Protein AF-A0A7R9HH62-F1 (afdb_monomer_lite)

Organism: Timema poppense (NCBI:txid170557)

pLDDT: mean 70.47, std 18.26, range [34.78, 95.31]

InterPro domains:
  IPR001128 Cytochrome P450 [PF00067] (68-140)
  IPR036396 Cytochrome P450 superfamily [G3DSA:1.10.630.10] (9-141)
  IPR036396 Cytochrome P450 superfamily [SSF48264] (24-140)
  IPR050476 Insect Cytochrome P450 Detoxification [PTHR24292] (69-139)

Sequence (141 aa):
IREQEAWSRDQIQPIAALYYHVSLTTQGSIEMKDLMAKYGTDVIGTCAFGLQFNSLNNPDSEFRAMGQMTDDLLAAQCFVFFLAGFETSSSTISSCLYELALNPEIQERLREEVDTVLHKYKGTITYEAIQEMDYLGRAID

Secondary structure (DSSP, 8-state):
--SSS-S-TTTHHHHHHHHHHHHHHTSS---HHHHHHHHHHHHHHHHHH-----GGG-TT-THHHHTTS-HHHHHHHHHHHHHHHHHHHHHHHHHHHHHHHH-HHHHHHHHHHHHHHHHHTTT---HHHHHT-HHHHHHH-

Structure (mmCIF, N/CA/C/O backbone):
data_AF-A0A7R9HH62-F1
#
_entry.id   AF-A0A7R9HH62-F1
#
loop_
_atom_site.group_PDB
_atom_site.id
_atom_site.type_symbol
_atom_site.label_atom_id
_atom_site.label_alt_id
_atom_site.label_comp_id
_atom_site.label_asym_id
_atom_site.label_entity_id
_atom_site.label_seq_id
_atom_site.pdbx_PDB_ins_code
_atom_site.Cartn_x
_atom_site.Cartn_y
_atom_site.Cartn_z
_atom_site.occupancy
_atom_site.B_iso_or_equiv
_atom_site.auth_seq_id
_atom_site.auth_comp_id
_atom_site.auth_asym_id
_atom_site.auth_atom_id
_atom_site.pdbx_PDB_model_num
ATOM 1 N N . ILE A 1 1 ? -16.121 -17.027 21.654 1.00 43.50 1 ILE A N 1
ATOM 2 C CA . ILE A 1 1 ? -17.333 -17.883 21.508 1.00 43.50 1 ILE A CA 1
ATOM 3 C C . ILE A 1 1 ? -18.646 -17.135 21.832 1.00 43.50 1 ILE A C 1
ATOM 5 O O . ILE A 1 1 ? -19.691 -17.756 21.766 1.00 43.50 1 ILE A O 1
ATOM 9 N N . ARG A 1 2 ? -18.689 -15.813 22.097 1.00 34.78 2 ARG A N 1
ATOM 10 C CA . ARG A 1 2 ? -19.992 -15.153 22.364 1.00 34.78 2 ARG A CA 1
ATOM 11 C C . ARG A 1 2 ? -20.339 -13.863 21.612 1.00 34.78 2 ARG A C 1
ATOM 13 O O . ARG A 1 2 ? -21.420 -13.351 21.842 1.00 34.78 2 ARG A O 1
ATOM 20 N N . GLU A 1 3 ? -19.536 -13.412 20.649 1.00 39.69 3 GLU A N 1
ATOM 21 C CA . GLU A 1 3 ? -19.870 -12.203 19.860 1.00 39.69 3 GLU A CA 1
ATOM 22 C C . GLU A 1 3 ? -19.831 -12.405 18.334 1.00 39.69 3 GLU A C 1
ATOM 24 O O . GLU A 1 3 ? -19.909 -11.449 17.576 1.00 39.69 3 GLU A O 1
ATOM 29 N N . GLN A 1 4 ? -19.781 -13.653 17.852 1.00 41.59 4 GLN A N 1
ATOM 30 C CA . GLN A 1 4 ? -19.788 -13.949 16.407 1.00 41.59 4 GLN A CA 1
ATOM 31 C C . GLN A 1 4 ? -21.182 -14.233 15.808 1.00 41.59 4 GLN A C 1
ATOM 33 O O . GLN A 1 4 ? -21.279 -14.550 14.628 1.00 41.59 4 GLN A O 1
ATOM 38 N N . GLU A 1 5 ? -22.276 -14.119 16.568 1.00 41.59 5 GLU A N 1
ATOM 39 C CA . GLU A 1 5 ? -23.610 -14.558 16.104 1.00 41.59 5 GLU A CA 1
ATOM 40 C C . GLU A 1 5 ? -24.536 -13.444 15.574 1.00 41.59 5 GLU A C 1
ATOM 42 O O . GLU A 1 5 ? -25.686 -13.724 15.245 1.00 41.59 5 GLU A O 1
ATOM 47 N N . ALA A 1 6 ? -24.069 -12.197 15.437 1.00 39.41 6 ALA A N 1
ATOM 48 C CA . ALA A 1 6 ? -24.933 -11.072 15.039 1.00 39.41 6 ALA A CA 1
ATOM 49 C C . ALA A 1 6 ? -24.849 -10.653 13.556 1.00 39.41 6 ALA A C 1
ATOM 51 O O . ALA A 1 6 ? -25.633 -9.812 13.120 1.00 39.41 6 ALA A O 1
ATOM 52 N N . TRP A 1 7 ? -23.937 -11.217 12.761 1.00 42.06 7 TRP A N 1
ATOM 53 C CA . TRP A 1 7 ? -23.758 -10.793 11.369 1.00 42.06 7 TRP A CA 1
ATOM 54 C C . TRP A 1 7 ? -24.582 -11.674 10.417 1.00 42.06 7 TRP A C 1
ATOM 56 O O . TRP A 1 7 ? -24.481 -12.901 10.418 1.00 42.06 7 TRP A O 1
ATOM 66 N N . SER A 1 8 ? -25.448 -11.035 9.626 1.00 39.56 8 SER A N 1
ATOM 67 C CA . SER A 1 8 ? -26.341 -11.679 8.656 1.00 39.56 8 SER A CA 1
ATOM 68 C C . SER A 1 8 ? -25.558 -12.538 7.654 1.00 39.56 8 SER A C 1
ATOM 70 O O . SER A 1 8 ? -24.602 -12.072 7.031 1.00 39.56 8 SER A O 1
ATOM 72 N N . ARG A 1 9 ? -25.986 -13.798 7.483 1.00 43.72 9 ARG A N 1
ATOM 73 C CA . ARG A 1 9 ? -25.296 -14.852 6.711 1.00 43.72 9 ARG A CA 1
ATOM 74 C C . ARG A 1 9 ? -25.053 -14.522 5.231 1.00 43.72 9 ARG A C 1
ATOM 76 O O . ARG A 1 9 ? -24.208 -15.171 4.621 1.00 43.72 9 ARG A O 1
ATOM 83 N N . ASP A 1 10 ? -25.709 -13.501 4.685 1.00 43.94 10 ASP A N 1
ATOM 84 C CA . ASP A 1 10 ? -25.603 -13.134 3.268 1.00 43.94 10 ASP A CA 1
ATOM 85 C C . ASP A 1 10 ? -24.499 -12.101 2.961 1.00 43.94 10 ASP A C 1
ATOM 87 O O . ASP A 1 10 ? -24.127 -11.945 1.801 1.00 43.94 10 ASP A O 1
ATOM 91 N N . GLN A 1 11 ? -23.911 -11.432 3.967 1.00 45.62 11 GLN A N 1
ATOM 92 C CA . GLN A 1 11 ? -22.804 -10.471 3.762 1.00 45.62 11 GLN A CA 1
ATOM 93 C C . GLN A 1 11 ? -21.408 -11.016 4.121 1.00 45.62 11 GLN A C 1
ATOM 95 O O . GLN A 1 11 ? -20.400 -10.369 3.848 1.00 45.62 11 GLN A O 1
ATOM 100 N N . ILE A 1 12 ? -21.325 -12.218 4.700 1.00 44.75 12 ILE A N 1
ATOM 101 C CA . ILE A 1 12 ? -20.078 -12.774 5.260 1.00 44.75 12 ILE A CA 1
ATOM 102 C C . ILE A 1 12 ? -19.216 -13.488 4.205 1.00 44.75 12 ILE A C 1
ATOM 104 O O . ILE A 1 12 ? -18.002 -13.577 4.368 1.00 44.75 12 ILE A O 1
ATOM 108 N N . GLN A 1 13 ? -19.803 -13.976 3.108 1.00 45.28 13 GLN A N 1
ATOM 109 C CA . GLN A 1 13 ? -19.089 -14.773 2.097 1.00 45.28 13 GLN A CA 1
ATOM 110 C C . GLN A 1 13 ? -17.816 -14.091 1.536 1.00 45.28 13 GLN A C 1
ATOM 112 O O . GLN A 1 13 ? -16.769 -14.738 1.552 1.00 45.28 13 GLN A O 1
ATOM 117 N N . PRO A 1 14 ? -17.828 -12.813 1.098 1.00 46.41 14 PRO A N 1
ATOM 118 C CA . PRO A 1 14 ? -16.629 -12.189 0.532 1.00 46.41 14 PRO A CA 1
ATOM 119 C C . PRO A 1 14 ? -15.567 -11.827 1.583 1.00 46.41 14 PRO A C 1
ATOM 121 O O . PRO A 1 14 ? -14.381 -12.014 1.328 1.00 46.41 14 PRO A O 1
ATOM 124 N N . ILE A 1 15 ? -15.960 -11.372 2.780 1.00 44.81 15 ILE A N 1
ATOM 125 C CA . ILE A 1 15 ? -15.006 -10.984 3.838 1.00 44.81 15 ILE A CA 1
ATOM 126 C C . ILE A 1 15 ? -14.360 -12.220 4.468 1.00 44.81 15 ILE A C 1
ATOM 128 O O . ILE A 1 15 ? -13.151 -12.240 4.680 1.00 44.81 15 ILE A O 1
ATOM 132 N N . ALA A 1 16 ? -15.127 -13.287 4.709 1.00 46.88 16 ALA A N 1
ATOM 133 C CA . ALA A 1 16 ? -14.577 -14.546 5.200 1.00 46.88 16 ALA A CA 1
ATOM 134 C C . ALA A 1 16 ? -13.668 -15.215 4.160 1.00 46.88 16 ALA A C 1
ATOM 136 O O . ALA A 1 16 ? -12.654 -15.792 4.538 1.00 46.88 16 ALA A O 1
ATOM 137 N N . ALA A 1 17 ? -13.978 -15.101 2.863 1.00 45.88 17 ALA A N 1
ATOM 138 C CA . ALA A 1 17 ? -13.102 -15.578 1.794 1.00 45.88 17 ALA A CA 1
ATOM 139 C C . ALA A 1 17 ? -11.808 -14.760 1.698 1.00 45.88 17 ALA A C 1
ATOM 141 O O . ALA A 1 17 ? -10.740 -15.346 1.547 1.00 45.88 17 ALA A O 1
ATOM 142 N N . LEU A 1 18 ? -11.872 -13.433 1.854 1.00 52.25 18 LEU A N 1
ATOM 143 C CA . LEU A 1 18 ? -10.687 -12.575 1.899 1.00 52.25 18 LEU A CA 1
ATOM 144 C C . LEU A 1 18 ? -9.837 -12.865 3.144 1.00 52.25 18 LEU A C 1
ATOM 146 O O . LEU A 1 18 ? -8.628 -13.026 3.032 1.00 52.25 18 LEU A O 1
ATOM 150 N N . TYR A 1 19 ? -10.462 -13.030 4.312 1.00 53.72 19 TYR A N 1
ATOM 151 C CA . TYR A 1 19 ? -9.787 -13.407 5.555 1.00 53.72 19 TYR A CA 1
ATOM 152 C C . TYR A 1 19 ? -9.170 -14.807 5.473 1.00 53.72 19 TYR A C 1
ATOM 154 O O . TYR A 1 19 ? -8.061 -15.018 5.957 1.00 53.72 19 TYR A O 1
ATOM 162 N N . TYR A 1 20 ? -9.857 -15.759 4.835 1.00 48.59 20 TYR A N 1
ATOM 163 C CA . TYR A 1 20 ? -9.355 -17.113 4.615 1.00 48.59 20 TYR A CA 1
ATOM 164 C C . TYR A 1 20 ? -8.240 -17.137 3.570 1.00 48.59 20 TYR A C 1
ATOM 166 O O . TYR A 1 20 ? -7.252 -17.825 3.776 1.00 48.59 20 TYR A O 1
ATOM 174 N N . HIS A 1 21 ? -8.322 -16.349 2.495 1.00 46.66 21 HIS A N 1
ATOM 175 C CA . HIS A 1 21 ? -7.227 -16.197 1.538 1.00 46.66 21 HIS A CA 1
ATOM 176 C C . HIS A 1 21 ? -6.022 -15.511 2.166 1.00 46.66 21 HIS A C 1
ATOM 178 O O . HIS A 1 21 ? -4.922 -16.033 2.036 1.00 46.66 21 HIS A O 1
ATOM 184 N N . VAL A 1 22 ? -6.204 -14.432 2.925 1.00 51.75 22 VAL A N 1
ATOM 185 C CA . VAL A 1 22 ? -5.119 -13.818 3.699 1.00 51.75 22 VAL A CA 1
ATOM 186 C C . VAL A 1 22 ? -4.549 -14.836 4.689 1.00 51.75 22 VAL A C 1
ATOM 188 O O . VAL A 1 22 ? -3.343 -15.037 4.687 1.00 51.75 22 VAL A O 1
ATOM 191 N N . SER A 1 23 ? -5.377 -15.570 5.440 1.00 43.53 23 SER A N 1
ATOM 192 C CA . SER A 1 23 ? -4.951 -16.625 6.384 1.00 43.53 23 SER A CA 1
ATOM 193 C C . SER A 1 23 ? -4.221 -17.804 5.714 1.00 43.53 23 SER A C 1
ATOM 195 O O . SER A 1 23 ? -3.262 -18.332 6.268 1.00 43.53 23 SER A O 1
ATOM 197 N N . LEU A 1 24 ? -4.636 -18.218 4.512 1.00 48.47 24 LEU A N 1
ATOM 198 C CA . LEU A 1 24 ? -3.985 -19.271 3.723 1.00 48.47 24 LEU A CA 1
ATOM 199 C C . LEU A 1 24 ? -2.682 -18.795 3.072 1.00 48.47 24 LEU A C 1
ATOM 201 O O . LEU A 1 24 ? -1.751 -19.580 2.926 1.00 48.47 24 LEU A O 1
ATOM 205 N N . THR A 1 25 ? -2.603 -17.516 2.703 1.00 50.06 25 THR A N 1
ATOM 206 C CA . THR A 1 25 ? -1.368 -16.888 2.203 1.00 50.06 25 THR A CA 1
ATOM 207 C C . THR A 1 25 ? -0.389 -16.613 3.355 1.00 50.06 25 THR A C 1
ATOM 209 O O . THR A 1 25 ? 0.817 -16.560 3.141 1.00 50.06 25 THR A O 1
ATOM 212 N N . THR A 1 26 ? -0.892 -16.497 4.591 1.00 52.53 26 THR A N 1
ATOM 213 C CA . THR A 1 26 ? -0.137 -16.231 5.831 1.00 52.53 26 THR A CA 1
ATOM 214 C C . THR A 1 26 ? 0.052 -17.486 6.685 1.00 52.53 26 THR A C 1
ATOM 216 O O . THR A 1 26 ? -0.011 -17.456 7.914 1.00 52.53 26 THR A O 1
ATOM 219 N N . GLN A 1 27 ? 0.325 -18.623 6.045 1.00 39.84 27 GLN A N 1
ATOM 220 C CA . GLN A 1 27 ? 0.676 -19.864 6.735 1.00 39.84 27 GLN A CA 1
ATOM 221 C C . GLN A 1 27 ? 2.129 -19.791 7.272 1.00 39.84 27 GLN A C 1
ATOM 223 O O . GLN A 1 27 ? 3.006 -20.521 6.824 1.00 39.84 27 GLN A O 1
ATOM 228 N N . GLY A 1 28 ? 2.413 -18.866 8.199 1.00 61.72 28 GLY A N 1
ATOM 229 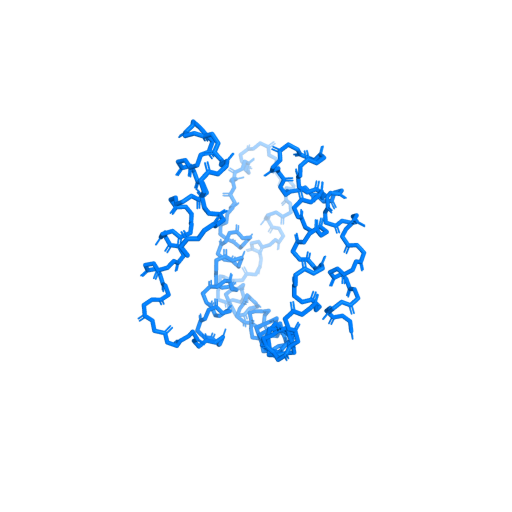C CA . GLY A 1 28 ? 3.738 -18.655 8.801 1.00 61.72 28 GLY A CA 1
ATOM 230 C C . GLY A 1 28 ? 4.079 -17.188 9.091 1.00 61.72 28 GLY A C 1
ATOM 231 O O . GLY A 1 28 ? 3.319 -16.281 8.761 1.00 61.72 28 GLY A O 1
ATOM 232 N N . SER A 1 29 ? 5.237 -16.955 9.724 1.00 57.53 29 SER A N 1
ATOM 233 C CA . SER A 1 29 ? 5.806 -15.615 9.926 1.00 57.53 29 SER A CA 1
ATOM 234 C C . SER A 1 29 ? 5.944 -14.885 8.588 1.00 57.53 29 SER A C 1
ATOM 236 O O . SER A 1 29 ? 6.607 -15.393 7.685 1.00 57.53 29 SER A O 1
ATOM 238 N N . ILE A 1 30 ? 5.343 -13.702 8.464 1.00 68.88 30 ILE A N 1
ATOM 239 C CA . ILE A 1 30 ? 5.460 -12.866 7.266 1.00 68.88 30 ILE A CA 1
ATOM 240 C C . ILE A 1 30 ? 6.813 -12.157 7.312 1.00 68.88 30 ILE A C 1
ATOM 242 O O . ILE A 1 30 ? 7.059 -11.339 8.199 1.00 68.88 30 ILE A O 1
ATOM 246 N N . GLU A 1 31 ? 7.692 -12.452 6.356 1.00 77.00 31 GLU A N 1
ATOM 247 C CA . GLU A 1 31 ? 8.891 -11.644 6.160 1.00 77.00 31 GLU A CA 1
ATOM 248 C C . GLU A 1 31 ? 8.523 -10.401 5.341 1.00 77.00 31 GLU A C 1
ATOM 250 O O . GLU A 1 31 ? 8.228 -10.486 4.148 1.00 77.00 31 GLU A O 1
ATOM 255 N N . MET A 1 32 ? 8.554 -9.229 5.978 1.00 74.38 32 MET A N 1
ATOM 256 C CA . MET A 1 32 ? 8.173 -7.962 5.337 1.00 74.38 32 MET A CA 1
ATOM 257 C C . MET A 1 32 ? 9.004 -7.658 4.086 1.00 74.38 32 MET A C 1
ATOM 259 O O . MET A 1 32 ? 8.475 -7.124 3.114 1.00 74.38 32 MET A O 1
ATOM 263 N N . LYS A 1 33 ? 10.277 -8.072 4.078 1.00 71.12 33 LYS A N 1
ATOM 264 C CA . LYS A 1 33 ? 11.175 -7.929 2.926 1.00 71.12 33 LYS A CA 1
ATOM 265 C C . LYS A 1 33 ? 10.720 -8.761 1.730 1.00 71.12 33 LYS A C 1
ATOM 267 O O . LYS A 1 33 ? 10.741 -8.271 0.611 1.00 71.12 33 LYS A O 1
ATOM 272 N N . ASP A 1 34 ? 10.270 -9.992 1.938 1.00 75.25 34 ASP A N 1
ATOM 273 C CA . ASP A 1 34 ? 9.755 -10.815 0.841 1.00 75.25 34 ASP A CA 1
ATOM 274 C C . ASP A 1 34 ? 8.418 -10.260 0.315 1.00 75.25 34 ASP A C 1
ATOM 276 O O . ASP A 1 34 ? 8.213 -10.134 -0.893 1.00 75.25 34 ASP A O 1
ATOM 280 N N . LEU A 1 35 ? 7.533 -9.823 1.219 1.00 74.94 35 LEU A N 1
ATOM 281 C CA . LEU A 1 35 ? 6.243 -9.233 0.853 1.00 74.94 35 LEU A CA 1
ATOM 282 C C . LEU A 1 35 ? 6.402 -7.949 0.023 1.00 74.94 35 LEU A C 1
ATOM 284 O O . LEU A 1 35 ? 5.752 -7.788 -1.009 1.00 74.94 35 LEU A O 1
ATOM 288 N N . MET A 1 36 ? 7.277 -7.041 0.452 1.00 75.06 36 MET A N 1
ATOM 289 C CA . MET A 1 36 ? 7.509 -5.779 -0.252 1.00 75.06 36 MET A CA 1
ATOM 290 C C . MET A 1 36 ? 8.300 -5.963 -1.540 1.00 75.06 36 MET A C 1
ATOM 292 O O . MET A 1 36 ? 8.099 -5.198 -2.481 1.00 75.06 36 MET A O 1
ATOM 296 N N . ALA A 1 37 ? 9.142 -6.996 -1.625 1.00 72.06 37 ALA A N 1
ATOM 297 C CA . ALA A 1 37 ? 9.817 -7.332 -2.867 1.00 72.06 37 ALA A CA 1
ATOM 298 C C . ALA A 1 37 ? 8.809 -7.809 -3.921 1.00 72.06 37 ALA A C 1
ATOM 300 O O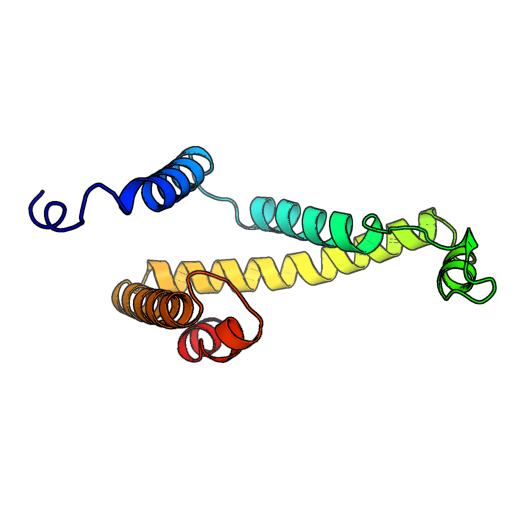 . ALA A 1 37 ? 8.857 -7.358 -5.066 1.00 72.06 37 ALA A O 1
ATOM 301 N N . LYS A 1 38 ? 7.847 -8.652 -3.526 1.00 72.69 38 LYS A N 1
ATOM 302 C CA . LYS A 1 38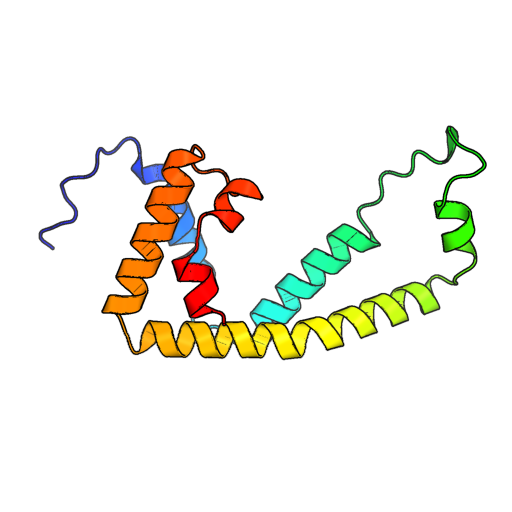 ? 6.735 -9.082 -4.389 1.00 72.69 38 LYS A CA 1
ATOM 303 C C . LYS A 1 38 ? 5.862 -7.898 -4.809 1.00 72.69 38 LYS A C 1
ATOM 305 O O . LYS A 1 38 ? 5.679 -7.679 -6.000 1.00 72.69 38 LYS A O 1
ATOM 310 N N . TYR A 1 39 ? 5.428 -7.073 -3.853 1.00 72.69 39 TYR A N 1
ATOM 311 C CA . TYR A 1 39 ? 4.621 -5.881 -4.135 1.00 72.69 39 TYR A CA 1
ATOM 312 C C . TYR A 1 39 ? 5.332 -4.882 -5.063 1.00 72.69 39 TYR A C 1
ATOM 314 O O . TYR A 1 39 ? 4.759 -4.444 -6.057 1.00 72.69 39 TYR A O 1
ATOM 322 N N . GLY A 1 40 ? 6.596 -4.543 -4.787 1.00 74.88 40 GLY A N 1
ATOM 323 C CA . GLY A 1 40 ? 7.372 -3.632 -5.631 1.00 74.88 40 GLY A CA 1
ATOM 324 C C . GLY A 1 40 ? 7.588 -4.185 -7.042 1.00 74.88 40 GLY A C 1
ATOM 325 O O . GLY A 1 40 ? 7.533 -3.428 -8.011 1.00 74.88 40 GLY A O 1
ATOM 326 N N . THR A 1 41 ? 7.761 -5.505 -7.166 1.00 72.00 41 THR A N 1
ATOM 327 C CA . THR A 1 41 ? 7.851 -6.181 -8.466 1.00 72.00 41 THR A CA 1
ATOM 328 C C . THR A 1 41 ? 6.532 -6.088 -9.231 1.00 72.00 41 THR A C 1
ATOM 330 O O . THR A 1 41 ? 6.562 -5.787 -10.419 1.00 72.00 41 THR A O 1
ATOM 333 N N . ASP A 1 42 ? 5.383 -6.260 -8.575 1.00 67.00 42 ASP A N 1
ATOM 334 C CA . ASP A 1 42 ? 4.065 -6.148 -9.216 1.00 67.00 42 ASP A CA 1
ATOM 335 C C . ASP A 1 42 ? 3.746 -4.710 -9.658 1.00 67.00 42 ASP A C 1
ATOM 337 O O . ASP A 1 42 ? 3.229 -4.498 -10.759 1.00 67.00 42 ASP A O 1
ATOM 341 N N . VAL A 1 43 ? 4.095 -3.707 -8.842 1.00 68.81 43 VAL A N 1
ATOM 342 C CA . VAL A 1 43 ? 3.919 -2.282 -9.182 1.00 68.81 43 VAL A CA 1
ATOM 343 C C . VAL A 1 43 ? 4.770 -1.907 -10.393 1.00 68.81 43 VAL A C 1
ATOM 345 O O . VAL A 1 43 ? 4.268 -1.313 -11.347 1.00 68.81 43 VAL A O 1
ATOM 348 N N . ILE A 1 44 ? 6.049 -2.286 -10.396 1.00 70.81 44 ILE A N 1
ATOM 349 C CA . ILE A 1 44 ? 6.947 -2.022 -11.527 1.00 70.81 44 ILE A CA 1
ATOM 350 C C . ILE A 1 44 ? 6.526 -2.838 -12.742 1.00 70.81 44 ILE A C 1
ATOM 352 O O . ILE A 1 44 ? 6.497 -2.304 -13.844 1.00 70.81 44 ILE A O 1
ATOM 356 N N . GLY A 1 45 ? 6.140 -4.098 -12.548 1.00 65.44 45 GLY A N 1
ATOM 357 C CA . GLY A 1 45 ? 5.608 -4.969 -13.587 1.00 65.44 45 GLY A CA 1
ATOM 358 C C . GLY A 1 45 ? 4.422 -4.330 -14.306 1.00 65.44 45 GLY A C 1
ATOM 359 O O . GLY A 1 45 ? 4.399 -4.238 -15.532 1.00 65.44 45 GLY A O 1
ATOM 360 N N . THR A 1 46 ? 3.476 -3.804 -13.533 1.00 67.62 46 THR A N 1
ATOM 361 C CA . THR A 1 46 ? 2.268 -3.158 -14.051 1.00 67.62 46 THR A CA 1
ATOM 362 C C . THR A 1 46 ? 2.572 -1.815 -14.716 1.00 67.62 46 THR A C 1
ATOM 364 O O . THR A 1 46 ? 2.041 -1.539 -15.784 1.00 67.62 46 THR A O 1
ATOM 367 N N . CYS A 1 47 ? 3.437 -0.977 -14.145 1.00 59.94 47 CYS A N 1
ATOM 368 C CA . CYS A 1 47 ? 3.712 0.354 -14.698 1.00 59.94 47 CYS A CA 1
ATOM 369 C C . CYS A 1 47 ? 4.710 0.340 -15.870 1.00 59.94 47 CYS A C 1
ATOM 371 O O . CYS A 1 47 ? 4.539 1.095 -16.823 1.00 59.94 47 CYS A O 1
ATOM 373 N N . ALA A 1 48 ? 5.747 -0.502 -15.813 1.00 61.12 48 ALA A N 1
ATOM 374 C CA . ALA A 1 48 ? 6.787 -0.587 -16.841 1.00 61.12 48 ALA A CA 1
ATOM 375 C C . ALA A 1 48 ? 6.366 -1.466 -18.027 1.00 61.12 48 ALA A C 1
ATOM 377 O O . ALA A 1 48 ? 6.670 -1.129 -19.170 1.00 61.12 48 ALA A O 1
ATOM 378 N N . PHE A 1 49 ? 5.646 -2.569 -17.776 1.00 61.19 49 PHE A N 1
ATOM 379 C CA . PHE A 1 49 ? 5.222 -3.505 -18.826 1.00 61.19 49 PHE A CA 1
ATOM 380 C C . PHE A 1 49 ? 3.715 -3.455 -19.139 1.00 61.19 49 PHE A C 1
ATOM 382 O O . PHE A 1 49 ? 3.289 -4.027 -20.142 1.00 61.19 49 PHE A O 1
ATOM 389 N N . GLY A 1 50 ? 2.894 -2.739 -18.359 1.00 55.38 50 GLY A N 1
ATOM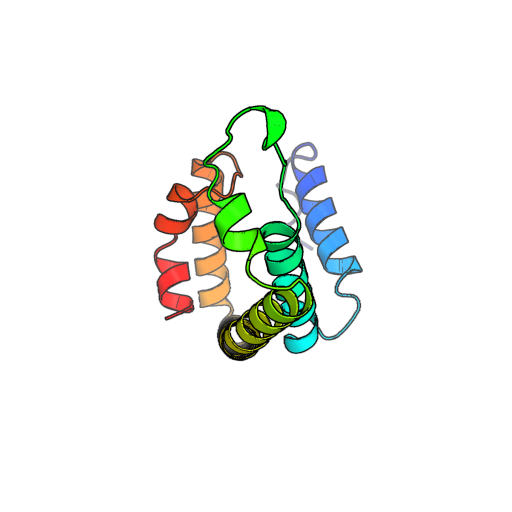 390 C CA . GLY A 1 50 ? 1.447 -2.581 -18.586 1.00 55.38 50 GLY A CA 1
ATOM 391 C C . GLY A 1 50 ? 1.071 -1.542 -19.646 1.00 55.38 50 GLY A C 1
ATOM 392 O O . GLY A 1 50 ? 0.186 -0.715 -19.434 1.00 55.38 50 GLY A O 1
ATOM 393 N N . LEU A 1 51 ? 1.722 -1.585 -20.809 1.00 49.84 51 LEU A N 1
ATOM 394 C CA . LEU A 1 51 ? 1.473 -0.660 -21.914 1.00 49.84 51 LEU A CA 1
ATOM 395 C C . LEU A 1 51 ? 0.491 -1.253 -22.941 1.00 49.84 51 LEU A C 1
ATOM 397 O O . LEU A 1 51 ? 0.783 -2.236 -23.621 1.00 49.84 51 LEU A O 1
ATOM 401 N N . GLN A 1 52 ? -0.667 -0.605 -23.118 1.00 49.62 52 GLN A N 1
ATOM 402 C CA . GLN A 1 52 ? -1.482 -0.737 -24.332 1.00 49.62 52 GLN A CA 1
ATOM 403 C C . GLN A 1 52 ? -0.897 0.167 -25.427 1.00 49.62 52 GLN A C 1
ATOM 405 O O . GLN A 1 52 ? -1.117 1.378 -25.459 1.00 49.62 52 GLN A O 1
ATOM 410 N N . PHE A 1 53 ? -0.137 -0.429 -26.345 1.00 42.59 53 PHE A N 1
ATOM 411 C CA . PHE A 1 53 ? 0.532 0.273 -27.440 1.00 42.59 53 PHE A CA 1
ATOM 412 C C . PHE A 1 53 ? -0.429 0.673 -28.563 1.00 42.59 53 PHE A C 1
ATOM 414 O O . PHE A 1 53 ? -0.559 -0.021 -29.566 1.00 42.59 53 PHE A O 1
ATOM 421 N N . ASN A 1 54 ? -1.057 1.844 -28.453 1.00 43.78 54 ASN A N 1
ATOM 422 C CA . ASN A 1 54 ? -1.821 2.443 -29.557 1.00 43.78 54 ASN A CA 1
ATOM 423 C C . ASN A 1 54 ? -0.937 3.320 -30.482 1.00 43.78 54 ASN A C 1
ATOM 425 O O . ASN A 1 54 ? -1.387 4.328 -31.025 1.00 43.78 54 ASN A O 1
ATOM 429 N N . SER A 1 55 ? 0.343 2.954 -30.656 1.00 43.38 55 SER A N 1
ATOM 430 C CA . SER A 1 55 ? 1.350 3.726 -31.418 1.00 43.38 55 SER A CA 1
ATOM 431 C C . SER A 1 55 ? 1.063 3.775 -32.931 1.00 43.38 55 SER A C 1
ATOM 433 O O . SER A 1 55 ? 1.579 4.631 -33.643 1.00 43.38 55 SER A O 1
ATOM 435 N N . LEU A 1 56 ? 0.163 2.911 -33.419 1.00 47.16 56 LEU A N 1
ATOM 436 C CA . LEU A 1 56 ? -0.356 2.959 -34.790 1.00 47.16 56 LEU A CA 1
ATOM 437 C C . LEU A 1 56 ? -1.143 4.247 -35.099 1.00 47.16 56 LEU A C 1
ATOM 439 O O . LEU A 1 56 ? -1.220 4.626 -36.263 1.00 47.16 56 LEU A O 1
ATOM 443 N N . ASN A 1 57 ? -1.699 4.927 -34.086 1.00 51.78 57 ASN A N 1
ATOM 444 C CA . ASN A 1 57 ? -2.584 6.084 -34.271 1.00 51.78 57 ASN A CA 1
ATOM 445 C C . ASN A 1 57 ? -1.955 7.445 -33.916 1.00 51.78 57 ASN A C 1
ATOM 447 O O . ASN A 1 57 ? -2.622 8.463 -34.088 1.00 51.78 57 ASN A O 1
ATOM 451 N N . ASN A 1 58 ? -0.707 7.503 -33.426 1.00 51.41 58 ASN A N 1
ATOM 452 C CA . ASN A 1 58 ? -0.069 8.780 -33.080 1.00 51.41 58 ASN A CA 1
ATOM 453 C C . ASN A 1 58 ? 1.461 8.771 -33.321 1.00 51.41 58 ASN A C 1
ATOM 455 O O . ASN A 1 58 ? 2.201 8.194 -32.521 1.00 51.41 58 ASN A O 1
ATOM 459 N N . PRO A 1 59 ? 1.955 9.387 -34.415 1.00 54.66 59 PRO A N 1
ATOM 460 C CA . PRO A 1 59 ? 3.362 9.320 -34.820 1.00 54.66 59 PRO A CA 1
ATOM 461 C C . PRO A 1 59 ? 4.343 10.084 -33.910 1.00 54.66 59 PRO A C 1
ATOM 463 O O . PRO A 1 59 ? 5.525 9.738 -33.927 1.00 54.66 59 PRO A O 1
ATOM 466 N N . ASP A 1 60 ? 3.865 11.018 -33.077 1.00 54.50 60 ASP A N 1
ATOM 467 C CA . ASP A 1 60 ? 4.663 11.797 -32.108 1.00 54.50 60 ASP A CA 1
ATOM 468 C C . ASP A 1 60 ? 4.455 11.335 -30.648 1.00 54.50 60 ASP A C 1
ATOM 470 O O . ASP A 1 60 ? 4.625 12.100 -29.701 1.00 54.50 60 ASP A O 1
ATOM 474 N N . SER A 1 61 ? 4.056 10.077 -30.427 1.00 55.81 61 SER A N 1
ATOM 475 C CA . SER A 1 61 ? 3.851 9.558 -29.069 1.00 55.81 61 SER A CA 1
ATOM 476 C C . SER A 1 61 ? 5.156 9.554 -28.258 1.00 55.81 61 SER A C 1
ATOM 478 O O . SER A 1 61 ? 6.178 9.078 -28.762 1.00 55.81 61 SER A O 1
ATOM 480 N N . GLU A 1 62 ? 5.094 9.954 -26.982 1.00 51.62 62 GLU A N 1
ATOM 481 C CA . GLU A 1 62 ? 6.196 9.908 -25.994 1.00 51.62 62 GLU A CA 1
ATOM 482 C C . GLU A 1 62 ? 6.923 8.547 -25.950 1.00 51.62 62 GLU A C 1
ATOM 484 O O . GLU A 1 62 ? 8.107 8.462 -25.630 1.00 51.62 62 GLU A O 1
ATOM 489 N N . PHE A 1 63 ? 6.252 7.482 -26.392 1.00 51.69 63 PHE A N 1
ATOM 490 C CA . PHE A 1 63 ? 6.811 6.149 -26.575 1.00 51.69 63 PHE A CA 1
ATOM 491 C C . PHE A 1 63 ? 8.018 6.077 -27.540 1.00 51.69 63 PHE A C 1
ATOM 493 O O . PHE A 1 63 ? 8.934 5.294 -27.302 1.00 51.69 63 PHE A O 1
ATOM 500 N N . ARG A 1 64 ? 8.100 6.917 -28.589 1.00 51.41 64 ARG A N 1
ATOM 501 C CA . ARG A 1 64 ? 9.296 6.976 -29.464 1.00 51.41 64 ARG A CA 1
ATOM 502 C C . ARG A 1 64 ? 10.489 7.663 -28.805 1.00 51.41 64 ARG A C 1
ATOM 504 O O . ARG A 1 64 ? 11.620 7.329 -29.145 1.00 51.41 64 ARG A O 1
ATOM 511 N N . ALA A 1 65 ? 10.250 8.611 -27.899 1.00 53.94 65 ALA A N 1
ATOM 512 C CA . ALA A 1 65 ? 11.316 9.235 -27.117 1.00 53.94 65 ALA A CA 1
ATOM 513 C C . ALA A 1 65 ? 11.855 8.249 -26.067 1.00 53.94 65 ALA A C 1
ATOM 515 O O . ALA A 1 65 ? 13.064 8.155 -25.874 1.00 53.94 65 ALA A O 1
ATOM 516 N N . MET A 1 66 ? 10.967 7.440 -25.478 1.00 50.91 66 MET A N 1
ATOM 517 C CA . MET A 1 66 ? 11.325 6.340 -24.577 1.00 50.91 66 MET A CA 1
ATOM 518 C C . MET A 1 66 ? 12.107 5.223 -25.291 1.00 50.91 66 MET A C 1
ATOM 520 O O . MET A 1 66 ? 13.077 4.716 -24.744 1.00 50.91 66 MET A O 1
ATOM 524 N N . GLY A 1 67 ? 11.760 4.899 -26.544 1.00 51.44 67 GLY A N 1
ATOM 525 C CA . GLY A 1 67 ? 12.459 3.898 -27.368 1.00 51.44 67 GLY A CA 1
ATOM 526 C C . GLY A 1 67 ? 13.885 4.269 -27.805 1.00 51.44 67 GLY A C 1
ATOM 527 O O . GLY A 1 67 ? 14.531 3.484 -28.494 1.00 51.44 67 GLY A O 1
ATOM 528 N N . GLN A 1 68 ? 14.387 5.454 -27.436 1.00 56.56 68 GLN A N 1
ATOM 529 C CA . GLN A 1 68 ? 15.807 5.800 -27.575 1.00 56.56 68 GLN A CA 1
ATOM 530 C C . GLN A 1 68 ? 16.649 5.351 -26.363 1.00 56.56 68 GLN A C 1
ATOM 532 O O . GLN A 1 68 ? 17.875 5.320 -26.471 1.00 56.56 68 GLN A O 1
ATOM 537 N N . MET A 1 69 ? 16.029 4.961 -25.237 1.00 56.41 69 MET A N 1
ATOM 538 C CA . MET A 1 69 ? 16.690 4.163 -24.196 1.00 56.41 69 MET A CA 1
ATOM 539 C C . MET A 1 69 ? 16.679 2.690 -24.612 1.00 56.41 69 MET A C 1
ATOM 541 O O . MET A 1 69 ? 15.641 2.158 -24.991 1.00 56.41 69 MET A O 1
ATOM 545 N N . THR A 1 70 ? 17.829 2.021 -24.532 1.00 67.88 70 THR A N 1
ATOM 546 C CA . THR A 1 70 ? 17.906 0.570 -24.741 1.00 67.88 70 THR A CA 1
ATOM 547 C C . THR A 1 70 ? 17.125 -0.174 -23.654 1.00 67.88 70 THR A C 1
ATOM 549 O O . THR A 1 70 ? 17.090 0.273 -22.506 1.00 67.88 70 THR A O 1
ATOM 552 N N . ASP A 1 71 ? 16.551 -1.332 -23.990 1.00 68.44 71 ASP A N 1
ATOM 553 C CA . ASP A 1 71 ? 15.789 -2.174 -23.050 1.00 68.44 71 ASP A CA 1
ATOM 554 C C . ASP A 1 71 ? 16.575 -2.467 -21.757 1.00 68.44 71 ASP A C 1
ATOM 556 O O . ASP A 1 71 ? 16.024 -2.403 -20.659 1.00 68.44 71 ASP A O 1
ATOM 560 N N . ASP A 1 72 ? 17.890 -2.686 -21.874 1.00 69.06 72 ASP A N 1
ATOM 561 C CA . ASP A 1 72 ? 18.794 -2.900 -20.737 1.00 69.06 72 ASP A CA 1
ATOM 562 C C . ASP A 1 72 ? 18.869 -1.687 -19.795 1.00 69.06 72 ASP A C 1
ATOM 564 O O . ASP A 1 72 ? 18.945 -1.838 -18.575 1.00 69.06 72 ASP A O 1
ATOM 568 N N . LEU A 1 73 ? 18.842 -0.470 -20.348 1.00 72.00 73 LEU A N 1
ATOM 569 C CA . LEU A 1 73 ? 18.889 0.761 -19.564 1.00 72.00 73 LEU A CA 1
ATOM 570 C C . LEU A 1 73 ? 17.555 1.005 -18.854 1.00 72.00 73 LEU A C 1
ATOM 572 O O . LEU A 1 73 ? 17.554 1.411 -17.692 1.00 72.00 73 LEU A O 1
ATOM 576 N N . LEU A 1 74 ? 16.433 0.704 -19.514 1.00 71.56 74 LEU A N 1
ATOM 577 C CA . LEU A 1 74 ? 15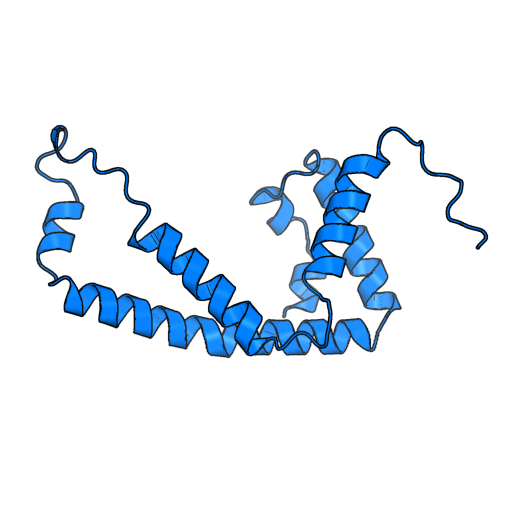.106 0.770 -18.905 1.00 71.56 74 LEU A CA 1
ATOM 578 C C . LEU A 1 74 ? 14.981 -0.242 -17.756 1.00 71.56 74 LEU A C 1
ATOM 580 O O . LEU A 1 74 ? 14.588 0.131 -16.652 1.00 71.56 74 LEU A O 1
ATOM 584 N N . ALA A 1 75 ? 15.401 -1.491 -17.977 1.00 72.00 75 ALA A N 1
ATOM 585 C CA . ALA A 1 75 ? 15.416 -2.529 -16.950 1.00 72.00 75 ALA A CA 1
ATOM 586 C C . ALA A 1 75 ? 16.301 -2.140 -15.752 1.00 72.00 75 ALA A C 1
ATOM 588 O O . ALA A 1 75 ? 15.892 -2.300 -14.600 1.00 72.00 75 ALA A O 1
ATOM 589 N N . ALA A 1 76 ? 17.480 -1.564 -16.009 1.00 75.81 76 ALA A N 1
ATOM 590 C CA . ALA A 1 76 ? 18.364 -1.068 -14.959 1.00 75.81 76 ALA A CA 1
ATOM 591 C C . ALA A 1 76 ? 17.727 0.075 -14.149 1.00 75.81 76 ALA A C 1
ATOM 593 O O . ALA A 1 76 ? 17.817 0.072 -12.923 1.00 75.81 76 ALA A O 1
ATOM 594 N N . GLN A 1 77 ? 17.048 1.029 -14.797 1.00 73.50 77 GLN A N 1
ATOM 595 C CA . GLN A 1 77 ? 16.354 2.116 -14.095 1.00 73.50 77 GLN A CA 1
ATOM 596 C C . GLN A 1 77 ? 15.166 1.607 -13.273 1.00 73.50 77 GLN A C 1
ATOM 598 O O . GLN A 1 77 ? 15.016 1.996 -12.115 1.00 73.50 77 GLN A O 1
ATOM 603 N N . CYS A 1 78 ? 14.370 0.681 -13.812 1.00 74.25 78 CYS A N 1
ATOM 604 C CA . CYS A 1 78 ? 13.317 0.003 -13.056 1.00 74.25 78 CYS A CA 1
ATOM 605 C C . CYS A 1 78 ? 13.879 -0.693 -11.809 1.00 74.25 78 CYS A C 1
ATOM 607 O O . CYS A 1 78 ? 13.297 -0.586 -10.733 1.00 74.25 78 CYS A O 1
ATOM 609 N N . PHE A 1 79 ? 15.037 -1.346 -11.921 1.00 77.75 79 PHE A N 1
ATOM 610 C CA . PHE A 1 79 ? 15.691 -1.997 -10.787 1.00 77.75 79 PHE A CA 1
ATOM 611 C C . PHE A 1 79 ? 16.205 -1.000 -9.734 1.00 77.75 79 PHE A C 1
ATOM 613 O O . PHE A 1 79 ? 16.101 -1.254 -8.534 1.00 77.75 79 PHE A O 1
ATOM 620 N N . VAL A 1 80 ? 16.714 0.162 -10.153 1.00 80.38 80 VAL A N 1
ATOM 621 C CA . VAL A 1 80 ? 17.114 1.236 -9.228 1.00 80.38 80 VAL A CA 1
ATOM 622 C C . VAL A 1 80 ? 15.900 1.801 -8.484 1.00 80.38 80 VAL A C 1
ATOM 624 O O . VAL A 1 80 ? 15.957 1.947 -7.263 1.00 80.38 80 VAL A O 1
ATOM 627 N N . PHE A 1 81 ? 14.789 2.064 -9.181 1.00 76.88 81 PHE A N 1
ATOM 628 C CA . PHE A 1 81 ? 13.544 2.502 -8.540 1.00 76.88 81 PHE A CA 1
ATOM 629 C C . PHE A 1 81 ? 12.975 1.441 -7.595 1.00 76.88 81 PHE A C 1
ATOM 631 O O . PHE A 1 81 ? 12.513 1.791 -6.508 1.00 76.88 81 PHE A O 1
ATOM 638 N N . PHE A 1 82 ? 13.064 0.160 -7.970 1.00 78.75 82 PHE A N 1
ATOM 639 C CA . PHE A 1 82 ? 12.703 -0.954 -7.099 1.00 78.75 82 PHE A CA 1
ATOM 640 C C . PHE A 1 82 ? 13.489 -0.904 -5.795 1.00 78.75 82 PHE A C 1
ATOM 642 O O . PHE A 1 82 ? 12.880 -0.819 -4.738 1.00 78.75 82 PHE A O 1
ATOM 649 N N . LEU A 1 83 ? 14.824 -0.902 -5.860 1.00 78.31 83 LEU A N 1
ATOM 650 C CA . LEU A 1 83 ? 15.674 -0.893 -4.668 1.00 78.31 83 LEU A CA 1
ATOM 651 C C . LEU A 1 83 ? 15.411 0.328 -3.780 1.00 78.31 83 LEU A C 1
ATOM 653 O O . LEU A 1 83 ? 15.266 0.180 -2.567 1.00 78.31 83 LEU A O 1
ATOM 657 N N . ALA A 1 84 ? 15.304 1.515 -4.382 1.00 79.06 84 ALA A N 1
ATOM 658 C CA . ALA A 1 84 ? 15.084 2.758 -3.649 1.00 79.06 84 ALA A CA 1
ATOM 659 C C . ALA A 1 84 ? 13.727 2.782 -2.918 1.00 79.06 84 ALA A C 1
ATOM 661 O O . ALA A 1 84 ? 13.651 3.194 -1.757 1.00 79.06 84 ALA A O 1
ATOM 662 N N . GLY A 1 85 ? 12.657 2.330 -3.581 1.00 73.62 85 GLY A N 1
ATOM 663 C CA . GLY A 1 85 ? 11.315 2.279 -2.995 1.00 73.62 85 GLY A CA 1
ATOM 664 C C . GLY A 1 85 ? 11.116 1.111 -2.028 1.00 73.62 85 GLY A C 1
ATOM 665 O O . GLY A 1 85 ? 10.371 1.232 -1.056 1.00 73.62 85 GLY A O 1
ATOM 666 N N . PHE A 1 86 ? 11.797 -0.008 -2.272 1.00 79.12 86 PHE A N 1
ATOM 667 C CA . PHE A 1 86 ? 11.665 -1.244 -1.510 1.00 79.12 86 PHE A CA 1
ATOM 668 C C . PHE A 1 86 ? 12.171 -1.108 -0.073 1.00 79.12 86 PHE A C 1
ATOM 670 O O . PHE A 1 86 ? 11.437 -1.411 0.868 1.00 79.12 86 PHE A O 1
ATOM 677 N N . GLU A 1 87 ? 13.417 -0.663 0.109 1.00 78.81 87 GLU A N 1
ATOM 678 C CA . GLU A 1 87 ? 14.059 -0.683 1.429 1.00 78.81 87 GLU A CA 1
ATOM 679 C C . GLU A 1 87 ? 13.375 0.283 2.406 1.00 78.81 87 GLU A C 1
ATOM 681 O O . GLU A 1 87 ? 13.107 -0.062 3.562 1.00 78.81 87 GLU A O 1
ATOM 686 N N . THR A 1 88 ? 13.025 1.471 1.911 1.00 86.44 88 THR A N 1
ATOM 687 C CA . THR A 1 88 ? 12.342 2.515 2.679 1.00 86.44 88 THR A CA 1
ATOM 688 C C . THR A 1 88 ? 10.915 2.100 3.038 1.00 86.44 88 THR A C 1
ATOM 690 O O . THR A 1 88 ? 10.589 2.011 4.222 1.00 86.44 88 THR A O 1
ATOM 693 N N . SER A 1 89 ? 10.091 1.742 2.047 1.00 85.25 89 SER A N 1
ATOM 694 C CA . SER A 1 89 ? 8.687 1.368 2.275 1.00 85.25 89 SER A CA 1
ATOM 695 C C . SER A 1 89 ? 8.559 0.115 3.143 1.00 85.25 89 SER A C 1
ATOM 697 O O . SER A 1 89 ? 7.714 0.071 4.036 1.00 85.25 89 SER A O 1
ATOM 699 N N . SER A 1 90 ? 9.424 -0.891 2.945 1.00 83.25 90 SER A N 1
ATOM 700 C CA . SER A 1 90 ? 9.412 -2.098 3.778 1.00 83.25 90 SER A CA 1
ATOM 701 C C . SER A 1 90 ? 9.736 -1.811 5.229 1.00 83.25 90 SER A C 1
ATOM 703 O O . SER A 1 90 ? 9.145 -2.439 6.109 1.00 83.25 90 SER A O 1
ATOM 705 N N . SER A 1 91 ? 10.665 -0.895 5.486 1.00 85.00 91 SER A N 1
ATOM 706 C CA . SER A 1 91 ? 11.015 -0.516 6.850 1.00 85.00 91 SER A CA 1
ATOM 707 C C . SER A 1 91 ? 9.872 0.262 7.503 1.00 85.00 91 SER A C 1
ATOM 709 O O . SER A 1 91 ? 9.485 -0.077 8.617 1.00 85.00 91 SER A O 1
ATOM 711 N N . THR A 1 92 ? 9.261 1.221 6.797 1.00 87.44 92 THR A N 1
ATOM 712 C CA . THR A 1 92 ? 8.106 1.985 7.302 1.00 87.44 92 THR A CA 1
ATOM 713 C C . THR A 1 92 ? 6.924 1.080 7.634 1.00 87.44 92 THR A C 1
ATOM 715 O O . THR A 1 92 ? 6.400 1.140 8.743 1.00 87.44 92 THR A O 1
ATOM 718 N N . ILE A 1 93 ? 6.533 0.184 6.720 1.00 86.00 93 ILE A N 1
ATOM 719 C CA . ILE A 1 93 ? 5.402 -0.726 6.953 1.00 86.00 93 ILE A CA 1
ATOM 720 C C . ILE A 1 93 ? 5.729 -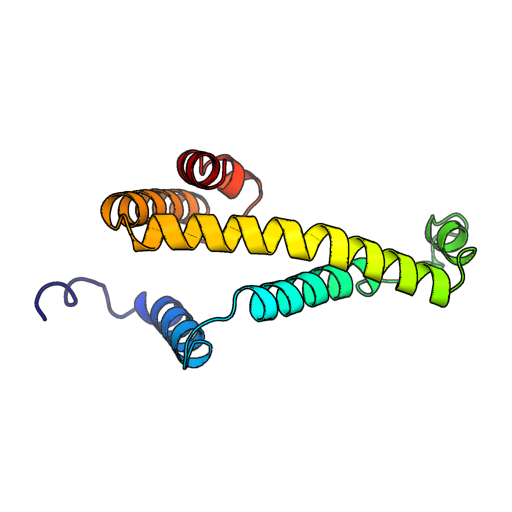1.701 8.090 1.00 86.00 93 ILE A C 1
ATOM 722 O O . ILE A 1 93 ? 4.874 -1.957 8.933 1.00 86.00 93 ILE A O 1
ATOM 726 N N . SER A 1 94 ? 6.961 -2.221 8.161 1.00 85.88 94 SER A N 1
ATOM 727 C CA . SER A 1 94 ? 7.371 -3.107 9.258 1.00 85.88 94 SER A CA 1
ATOM 728 C C . SER A 1 94 ? 7.308 -2.407 10.614 1.00 85.88 94 SER A C 1
ATOM 730 O O . SER A 1 94 ? 6.816 -3.002 11.570 1.00 85.88 94 SER A O 1
ATOM 732 N N . SER A 1 95 ? 7.790 -1.167 10.707 1.00 86.81 95 SER A N 1
ATOM 733 C CA . SER A 1 95 ? 7.741 -0.378 11.941 1.00 86.81 95 SER A CA 1
ATOM 734 C C . SER A 1 95 ? 6.304 -0.040 12.330 1.00 86.81 95 SER A C 1
ATOM 736 O O . SER A 1 95 ? 5.920 -0.257 13.474 1.00 86.81 95 SER A O 1
ATOM 738 N N . CYS A 1 96 ? 5.482 0.399 11.373 1.00 86.69 96 CYS A N 1
ATOM 739 C CA . CYS A 1 96 ? 4.071 0.700 11.609 1.00 86.69 96 CYS A CA 1
ATOM 740 C C . CYS A 1 96 ? 3.312 -0.541 12.111 1.00 86.69 96 CYS A C 1
ATOM 742 O O . CYS A 1 96 ? 2.662 -0.498 13.153 1.00 86.69 96 CYS A O 1
ATOM 744 N N . LEU A 1 97 ? 3.455 -1.691 11.439 1.00 85.00 97 LEU A N 1
ATOM 745 C CA . LEU A 1 97 ? 2.814 -2.936 11.875 1.00 85.00 97 LEU A CA 1
ATOM 746 C C . LEU A 1 97 ? 3.312 -3.410 13.240 1.00 85.00 97 LEU A C 1
ATOM 748 O O . LEU A 1 97 ? 2.524 -3.953 14.012 1.00 85.00 97 LEU A O 1
ATOM 752 N N . TYR A 1 98 ? 4.597 -3.218 13.541 1.00 86.94 98 TYR A N 1
ATOM 753 C CA . TYR A 1 98 ? 5.155 -3.552 14.846 1.00 86.94 98 TYR A CA 1
ATOM 754 C C . TYR A 1 98 ? 4.507 -2.720 15.960 1.00 86.94 98 TYR A C 1
ATOM 756 O O . TYR A 1 98 ? 4.022 -3.286 16.940 1.00 86.94 98 TYR A O 1
ATOM 764 N N . GLU A 1 99 ? 4.414 -1.402 15.781 1.00 87.75 99 GLU A N 1
ATOM 765 C CA . GLU A 1 99 ? 3.756 -0.509 16.742 1.00 87.75 99 GLU A CA 1
ATOM 766 C C . GLU A 1 99 ? 2.263 -0.837 16.897 1.00 87.75 99 GLU A C 1
ATOM 768 O O . GLU A 1 99 ? 1.753 -0.898 18.018 1.00 87.75 99 GLU A O 1
ATOM 773 N N . LEU A 1 100 ? 1.559 -1.137 15.800 1.00 87.56 100 LEU A N 1
ATOM 774 C CA . LEU A 1 100 ? 0.152 -1.552 15.844 1.00 87.56 100 LEU A CA 1
ATOM 775 C C . LEU A 1 100 ? -0.039 -2.890 16.573 1.00 87.56 100 LEU A C 1
ATOM 777 O O . LEU A 1 100 ? -0.995 -3.043 17.330 1.00 87.56 100 LEU A O 1
ATOM 781 N N . ALA A 1 101 ? 0.870 -3.852 16.386 1.00 86.19 101 ALA A N 1
ATOM 782 C CA . ALA A 1 101 ? 0.807 -5.149 17.059 1.00 86.19 101 ALA A CA 1
ATOM 783 C C . ALA A 1 101 ? 1.029 -5.038 18.576 1.00 86.19 101 ALA A C 1
ATOM 785 O O . ALA A 1 101 ? 0.462 -5.820 19.341 1.00 86.19 101 ALA A O 1
ATOM 786 N N . LEU A 1 102 ? 1.836 -4.069 19.017 1.00 85.81 102 LEU A N 1
ATOM 787 C CA . LEU A 1 102 ? 2.053 -3.784 20.435 1.00 85.81 102 LEU A CA 1
ATOM 788 C C . LEU A 1 102 ? 0.919 -2.973 21.073 1.00 85.81 102 LEU A C 1
ATOM 790 O O . LEU A 1 102 ? 0.744 -3.042 22.290 1.00 85.81 102 LEU A O 1
ATOM 794 N N . ASN A 1 103 ? 0.138 -2.239 20.274 1.00 91.62 103 ASN A N 1
ATOM 795 C CA . ASN A 1 103 ? -0.905 -1.332 20.748 1.00 91.62 103 ASN A CA 1
ATOM 796 C C . ASN A 1 103 ? -2.287 -1.678 20.146 1.00 91.62 103 ASN A C 1
ATOM 798 O O . ASN A 1 103 ? -2.769 -0.968 19.257 1.00 91.62 103 ASN A O 1
ATOM 802 N N . PRO A 1 104 ? -2.983 -2.718 20.654 1.00 88.25 104 PRO A N 1
ATOM 803 C CA . PRO A 1 104 ? -4.262 -3.179 20.102 1.00 88.25 104 PRO A CA 1
ATOM 804 C C . PRO A 1 104 ? -5.364 -2.113 20.061 1.00 88.25 104 PRO A C 1
ATOM 806 O O . PRO A 1 104 ? -6.199 -2.129 19.165 1.00 88.25 104 PRO A O 1
ATOM 809 N N . GLU A 1 105 ? -5.366 -1.170 21.006 1.00 92.44 105 GLU A N 1
ATOM 810 C CA . GLU A 1 105 ? -6.332 -0.064 21.027 1.00 92.44 105 GLU A CA 1
ATOM 811 C C . GLU A 1 105 ? -6.145 0.880 19.828 1.00 92.44 105 GLU A C 1
ATOM 813 O O . GLU A 1 105 ? -7.117 1.293 19.201 1.00 92.44 105 GLU A O 1
ATOM 818 N N . ILE A 1 106 ? -4.892 1.190 19.477 1.00 91.19 106 ILE A N 1
ATOM 819 C CA . ILE A 1 106 ? -4.563 2.007 18.300 1.00 91.19 106 ILE A CA 1
ATOM 820 C C . ILE A 1 106 ? -4.948 1.247 17.031 1.00 91.19 106 ILE A C 1
ATOM 822 O O . ILE A 1 106 ? -5.548 1.823 16.126 1.00 91.19 106 ILE A O 1
ATOM 826 N N . GLN A 1 107 ? -4.651 -0.055 16.986 1.00 89.56 107 GLN A N 1
ATOM 827 C CA . GLN A 1 107 ? -5.010 -0.912 15.862 1.00 89.56 107 GLN A CA 1
ATOM 828 C C . GLN A 1 107 ? -6.524 -0.967 15.631 1.00 89.56 107 GLN A C 1
ATOM 830 O O . GLN A 1 107 ? -6.957 -0.874 14.483 1.00 89.56 107 GLN A O 1
ATOM 835 N N . GLU A 1 108 ? -7.323 -1.114 16.690 1.00 93.38 108 GLU A N 1
ATOM 836 C CA . GLU A 1 108 ? -8.781 -1.172 16.564 1.00 93.38 108 GLU A CA 1
ATOM 837 C C . GLU A 1 108 ? -9.345 0.161 16.081 1.00 93.38 108 GLU A C 1
ATOM 839 O O . GLU A 1 108 ? -10.098 0.193 15.116 1.00 93.38 108 GLU A O 1
ATOM 844 N N . ARG A 1 109 ? -8.886 1.277 16.654 1.00 93.19 109 ARG A N 1
ATOM 845 C CA . ARG A 1 109 ? -9.300 2.615 16.211 1.00 93.19 109 ARG A CA 1
ATOM 846 C C . ARG A 1 109 ? -8.952 2.892 14.749 1.00 93.19 109 ARG A C 1
ATOM 848 O O . ARG A 1 109 ? -9.747 3.489 14.029 1.00 93.19 109 ARG A O 1
ATOM 855 N N . LEU A 1 110 ? -7.771 2.465 14.305 1.00 93.19 110 LEU A N 1
ATOM 856 C CA . LEU A 1 110 ? -7.356 2.596 12.909 1.00 93.19 110 LEU A CA 1
ATOM 857 C C . LEU A 1 110 ? -8.213 1.723 11.985 1.00 93.19 110 LEU A C 1
ATOM 859 O O . LEU A 1 110 ? -8.602 2.165 10.908 1.00 93.19 110 LEU A O 1
ATOM 863 N N . ARG A 1 111 ? -8.556 0.505 12.415 1.00 92.75 111 ARG A N 1
ATOM 864 C CA . ARG A 1 111 ? -9.469 -0.380 11.681 1.00 92.75 111 ARG A CA 1
ATOM 865 C C . ARG A 1 111 ? -10.868 0.225 11.563 1.00 92.75 111 ARG A C 1
ATOM 867 O O . ARG A 1 111 ? -11.420 0.231 10.469 1.00 92.75 111 ARG A O 1
ATOM 874 N N . GLU A 1 112 ? -11.403 0.779 12.648 1.00 94.94 112 GLU A N 1
ATOM 875 C CA . GLU A 1 112 ? -12.702 1.459 12.658 1.00 94.94 112 GLU A CA 1
ATOM 876 C C . GLU A 1 112 ? -12.743 2.640 11.679 1.00 94.94 112 GLU A C 1
ATOM 878 O O . GLU A 1 112 ? -13.733 2.805 10.961 1.00 94.94 112 GLU A O 1
ATOM 883 N N . GLU A 1 113 ? -11.677 3.447 11.610 1.00 95.31 113 GLU A N 1
ATOM 884 C CA . GLU A 1 113 ? -11.570 4.523 10.617 1.00 95.31 113 GLU A CA 1
ATOM 885 C C . GLU A 1 113 ? -11.617 3.961 9.194 1.00 95.31 113 GLU A C 1
ATOM 887 O O . GLU A 1 113 ? -12.442 4.397 8.387 1.00 95.31 113 GLU A O 1
ATOM 892 N N . VAL A 1 114 ? -10.770 2.972 8.896 1.00 92.62 114 VAL A N 1
ATOM 893 C CA . VAL A 1 114 ? -10.697 2.354 7.567 1.00 92.62 114 VAL A CA 1
ATOM 894 C C . VAL A 1 114 ? -12.057 1.792 7.155 1.00 92.62 114 VAL A C 1
ATOM 896 O O . VAL A 1 114 ? -12.532 2.091 6.059 1.00 92.62 114 VAL A O 1
ATOM 899 N N . ASP A 1 115 ? -12.722 1.039 8.030 1.00 92.94 115 ASP A N 1
ATOM 900 C CA . ASP A 1 115 ? -14.034 0.451 7.749 1.00 92.94 115 ASP A CA 1
ATOM 901 C C . ASP A 1 115 ? -15.106 1.529 7.536 1.00 92.94 115 ASP A C 1
ATOM 903 O O . ASP A 1 115 ? -15.915 1.438 6.605 1.00 92.94 115 ASP A O 1
ATOM 907 N N . THR A 1 116 ? -15.088 2.591 8.347 1.00 93.06 116 THR A N 1
ATOM 908 C CA . THR A 1 116 ? -16.027 3.716 8.233 1.00 93.06 116 THR A CA 1
ATOM 909 C C . THR A 1 116 ? -15.872 4.436 6.895 1.00 93.06 116 THR A C 1
ATOM 911 O O . THR A 1 116 ? -16.861 4.679 6.191 1.00 93.06 116 THR A O 1
ATOM 914 N N . VAL A 1 117 ? -14.633 4.752 6.515 1.00 92.75 117 VAL A N 1
ATOM 915 C CA . VAL A 1 117 ? -14.334 5.433 5.255 1.00 92.75 117 VAL A CA 1
ATOM 916 C C . VAL A 1 117 ? -14.673 4.524 4.075 1.00 92.75 117 VAL A C 1
ATOM 918 O O . VAL A 1 117 ? -15.399 4.934 3.170 1.00 92.75 117 VAL A O 1
ATOM 921 N N . LEU A 1 118 ? -14.267 3.253 4.088 1.00 90.88 118 LEU A N 1
ATOM 922 C CA . LEU A 1 118 ? -14.598 2.329 3.001 1.00 90.88 118 LEU A CA 1
ATOM 923 C C . LEU A 1 118 ? -16.107 2.129 2.846 1.00 90.88 118 LEU A C 1
ATOM 925 O O . LEU A 1 118 ? -16.595 2.076 1.715 1.00 90.88 118 LEU A O 1
ATOM 929 N N . HIS A 1 119 ? -16.874 2.089 3.937 1.00 92.00 119 HIS A N 1
ATOM 930 C CA . HIS A 1 119 ? -18.331 2.012 3.862 1.00 92.00 119 HIS A CA 1
ATOM 931 C C . HIS A 1 119 ? -18.937 3.237 3.150 1.00 92.00 119 HIS A C 1
ATOM 933 O O . HIS A 1 119 ? -19.820 3.085 2.299 1.00 92.00 119 HIS A O 1
ATOM 939 N N . LYS A 1 120 ? -18.421 4.449 3.411 1.00 92.12 120 LYS A N 1
ATOM 940 C CA . LYS A 1 120 ? -18.814 5.679 2.693 1.00 92.12 120 LYS A CA 1
ATOM 941 C C . LYS A 1 120 ? -18.549 5.575 1.184 1.00 92.12 120 LYS A C 1
ATOM 943 O O . LYS A 1 120 ? -19.372 6.022 0.384 1.00 92.12 120 LYS A O 1
ATOM 948 N N . TYR A 1 121 ? -17.458 4.917 0.797 1.00 91.50 121 TYR A N 1
ATOM 949 C CA . TYR A 1 121 ? -17.045 4.705 -0.595 1.00 91.50 121 TYR A CA 1
ATOM 950 C C . TYR A 1 121 ? -17.496 3.352 -1.181 1.00 91.50 121 TYR A C 1
ATOM 952 O O . TYR A 1 121 ? -16.913 2.856 -2.146 1.00 91.50 121 TYR A O 1
ATOM 960 N N . LYS A 1 122 ? -18.570 2.751 -0.640 1.00 89.12 122 LYS A N 1
ATOM 961 C CA . LYS A 1 122 ? -19.175 1.494 -1.135 1.00 89.12 122 LYS A CA 1
ATOM 962 C C . LYS A 1 122 ? -18.171 0.333 -1.237 1.00 89.12 122 LYS A C 1
ATOM 964 O O . LYS A 1 122 ? -18.221 -0.455 -2.179 1.00 89.12 122 LYS A O 1
ATOM 969 N N . GLY A 1 123 ? -17.237 0.256 -0.292 1.00 85.00 123 GLY A N 1
ATOM 970 C CA . GLY A 1 123 ? -16.186 -0.761 -0.232 1.00 85.00 123 GLY A CA 1
ATOM 971 C C . GLY A 1 123 ? -15.078 -0.597 -1.275 1.00 85.00 123 GLY A C 1
ATOM 972 O O . GLY A 1 123 ? -14.277 -1.511 -1.446 1.00 85.00 123 GLY A O 1
ATOM 973 N N . THR A 1 124 ? -15.025 0.531 -1.991 1.00 80.94 124 THR A N 1
ATOM 974 C CA . THR A 1 124 ? -14.012 0.775 -3.025 1.00 80.94 124 THR A CA 1
ATOM 975 C C . THR A 1 124 ? -12.893 1.652 -2.476 1.00 80.94 124 THR A C 1
ATOM 977 O O . THR A 1 124 ? -13.143 2.750 -1.979 1.00 80.94 124 THR A O 1
ATOM 980 N N . ILE A 1 125 ? -11.649 1.193 -2.615 1.00 86.81 125 ILE A N 1
ATOM 981 C CA . ILE A 1 125 ? -10.465 2.009 -2.337 1.00 86.81 125 ILE A CA 1
ATOM 982 C C . ILE A 1 125 ? -10.312 3.004 -3.491 1.00 86.81 125 ILE A C 1
ATOM 984 O O . ILE A 1 125 ? -9.968 2.630 -4.611 1.00 86.81 125 ILE A O 1
ATOM 988 N N . THR A 1 126 ? -10.620 4.267 -3.216 1.00 90.50 126 THR A N 1
ATOM 989 C CA . THR A 1 126 ? -10.474 5.397 -4.143 1.00 90.50 126 THR A CA 1
ATOM 990 C C . THR A 1 126 ? -9.452 6.384 -3.591 1.00 90.50 126 THR A C 1
ATOM 992 O O . THR A 1 126 ? -9.093 6.315 -2.414 1.00 90.50 126 THR A O 1
ATOM 995 N N . TYR A 1 127 ? -8.972 7.303 -4.428 1.00 89.56 127 TYR A N 1
ATOM 996 C CA . TYR A 1 127 ? -8.044 8.337 -3.972 1.00 89.56 127 TYR A CA 1
ATOM 997 C C . TYR A 1 127 ? -8.681 9.207 -2.880 1.00 89.56 127 TYR A C 1
ATOM 999 O O . TYR A 1 127 ? -8.058 9.487 -1.859 1.00 89.56 127 TYR A O 1
ATOM 1007 N N . GLU A 1 128 ? -9.953 9.553 -3.059 1.00 90.56 128 GLU A N 1
ATOM 1008 C CA . GLU A 1 128 ? -10.745 10.324 -2.107 1.00 90.56 128 GLU A CA 1
ATOM 1009 C C . GLU A 1 128 ? -10.944 9.561 -0.793 1.00 90.56 128 GLU A C 1
ATOM 1011 O O . GLU A 1 128 ? -10.826 10.153 0.275 1.00 90.56 128 GLU A O 1
ATOM 1016 N N . ALA A 1 129 ? -11.165 8.242 -0.853 1.00 89.62 129 ALA A N 1
ATOM 1017 C CA . ALA A 1 129 ? -11.225 7.409 0.346 1.00 89.62 129 ALA A CA 1
ATOM 1018 C C . ALA A 1 129 ? -9.904 7.448 1.126 1.00 89.62 129 ALA A C 1
ATOM 1020 O O . ALA A 1 129 ? -9.920 7.662 2.329 1.00 89.62 129 ALA A O 1
ATOM 1021 N N . ILE A 1 130 ? -8.758 7.286 0.460 1.00 90.94 130 ILE A N 1
ATOM 1022 C CA . ILE A 1 130 ? -7.448 7.307 1.133 1.00 90.94 130 ILE A CA 1
ATOM 1023 C C . ILE A 1 130 ? -7.178 8.677 1.769 1.00 90.94 130 ILE A C 1
ATOM 1025 O O . ILE A 1 130 ? -6.667 8.745 2.881 1.00 90.94 130 ILE A O 1
ATOM 1029 N N . GLN A 1 131 ? -7.540 9.766 1.086 1.00 91.94 131 GLN A N 1
ATOM 1030 C CA . GLN A 1 131 ? -7.387 11.127 1.609 1.00 91.94 131 GLN A CA 1
ATOM 1031 C C . GLN A 1 131 ? -8.256 11.413 2.844 1.00 91.94 131 GLN A C 1
ATOM 1033 O O . GLN A 1 131 ? -7.944 12.341 3.577 1.00 91.94 131 GLN A O 1
ATOM 1038 N N . GLU A 1 132 ? -9.322 10.645 3.081 1.00 92.81 132 GLU A N 1
ATOM 1039 C CA . GLU A 1 132 ? -10.170 10.771 4.275 1.00 92.81 132 GLU A CA 1
ATOM 1040 C C . GLU A 1 132 ? -9.720 9.887 5.454 1.00 92.81 132 GLU A C 1
ATOM 1042 O O . GLU A 1 132 ? -10.335 9.935 6.519 1.00 92.81 132 GLU A O 1
ATOM 1047 N N . MET A 1 133 ? -8.668 9.077 5.290 1.00 92.62 133 MET A N 1
ATOM 1048 C CA . MET A 1 133 ? -8.099 8.239 6.356 1.00 92.62 133 MET A CA 1
ATOM 1049 C C . MET A 1 133 ? -7.024 9.011 7.143 1.00 92.62 133 MET A C 1
ATOM 1051 O O . MET A 1 133 ? -5.827 8.722 7.062 1.00 92.62 133 MET A O 1
ATOM 1055 N N . ASP A 1 134 ? -7.454 10.032 7.885 1.00 93.25 134 ASP A N 1
ATOM 1056 C CA . ASP A 1 134 ? -6.565 10.939 8.623 1.00 93.25 134 ASP A CA 1
ATOM 1057 C C . ASP A 1 134 ? -5.741 10.217 9.706 1.00 93.25 134 ASP A C 1
ATOM 1059 O O . ASP A 1 134 ? -4.562 10.517 9.919 1.00 93.25 134 ASP A O 1
ATOM 1063 N N . TYR A 1 135 ? -6.344 9.271 10.427 1.00 92.38 135 TYR A N 1
ATOM 1064 C CA . TYR A 1 135 ? -5.685 8.516 11.490 1.00 92.38 135 TYR A CA 1
ATOM 1065 C C . TYR A 1 135 ? -4.678 7.513 10.932 1.00 92.38 135 TYR A C 1
ATOM 1067 O O . TYR A 1 135 ? -3.596 7.375 11.502 1.00 92.38 135 TYR A O 1
ATOM 1075 N N . LEU A 1 136 ? -4.983 6.873 9.799 1.00 90.88 136 LEU A N 1
ATOM 1076 C CA . LEU A 1 136 ? -4.016 6.065 9.058 1.00 90.88 136 LEU A CA 1
ATOM 1077 C C . LEU A 1 136 ? -2.782 6.886 8.669 1.00 90.88 136 LEU A C 1
ATOM 1079 O O . LEU A 1 136 ? -1.666 6.430 8.905 1.00 90.88 136 LEU A O 1
ATOM 1083 N N . GLY A 1 137 ? -2.969 8.100 8.135 1.00 89.12 137 GLY A N 1
ATOM 1084 C CA . GLY A 1 137 ? -1.855 9.002 7.818 1.00 89.12 137 GLY A CA 1
ATOM 1085 C C . GLY A 1 137 ? -0.967 9.261 9.038 1.00 89.12 137 GLY A C 1
ATOM 1086 O O . GLY A 1 137 ? 0.241 9.051 8.994 1.00 89.12 137 GLY A O 1
ATOM 1087 N N . ARG A 1 138 ? -1.586 9.568 10.182 1.00 89.69 138 ARG A N 1
ATOM 1088 C CA . ARG A 1 138 ? -0.882 9.791 11.458 1.00 89.69 138 ARG A CA 1
ATOM 1089 C C . ARG A 1 138 ? -0.198 8.557 12.050 1.00 89.69 138 ARG A C 1
ATOM 1091 O O . ARG A 1 138 ? 0.610 8.719 12.956 1.00 89.69 138 ARG A O 1
ATOM 1098 N N . ALA A 1 139 ? -0.586 7.351 11.646 1.00 87.31 139 ALA A N 1
ATOM 1099 C CA . ALA A 1 139 ? 0.049 6.111 12.091 1.00 87.31 139 ALA A CA 1
ATOM 1100 C C . ALA A 1 139 ? 1.262 5.728 11.227 1.00 87.31 139 ALA A C 1
ATOM 1102 O O . ALA A 1 139 ? 2.059 4.880 11.634 1.00 87.31 139 ALA A O 1
ATOM 1103 N N . ILE A 1 140 ? 1.363 6.302 10.025 1.00 85.44 140 ILE A N 1
ATOM 1104 C CA . ILE A 1 140 ? 2.466 6.091 9.082 1.00 85.44 140 ILE A CA 1
ATOM 1105 C C . ILE A 1 140 ? 3.557 7.161 9.263 1.00 85.44 140 ILE A C 1
ATOM 1107 O O . ILE A 1 140 ? 4.733 6.833 9.089 1.00 85.44 140 ILE A O 1
ATOM 1111 N N . ASP A 1 141 ? 3.164 8.393 9.601 1.00 82.56 141 ASP A N 1
ATOM 1112 C CA . ASP A 1 141 ? 4.051 9.534 9.894 1.00 82.56 141 ASP A CA 1
ATOM 1113 C C . ASP A 1 141 ? 4.820 9.389 11.222 1.00 82.56 141 ASP A C 1
ATOM 1115 O O . ASP A 1 141 ? 6.036 9.705 11.232 1.00 82.56 141 ASP A O 1
#

Foldseek 3Di:
DPPPPPDDPVPPVVVVVVVVVVVVVPPDDDDLLVVLLVVLCVVLCCPVVVDPPPCVVPVPDCVVVVVVDDPVRSVVVSVVVSVVCRVVVSVLVVVLVVVCVVPVVLVVVLVVLLVVLCVVVVNDDDPVSVVSSVSVVVSSD

Radius of gyration: 20.45 Å; chains: 1; bounding box: 45×32×57 Å